Protein AF-A0A850AE56-F1 (afdb_monomer)

Foldseek 3Di:
DVVVVVVVVVVVVVVVVVVVVVVVVVVVVQQDDPPVLVVQQQHWDWDQDPVRDIDTAHWHDDRNGIWGDDPPDDDDPDDDPDRDDDD

Radius of gyration: 23.26 Å; Cα contacts (8 Å, |Δi|>4): 76; chains: 1; bounding box: 51×24×65 Å

Solvent-accessible surface area (backbone atoms only — not comparable to full-atom values): 5419 Å² total; per-residue (Å²): 117,68,70,60,54,53,53,51,53,52,50,52,54,50,53,52,50,51,51,51,52,51,50,53,50,52,53,60,59,70,64,53,76,57,71,72,60,65,76,42,52,73,34,78,46,75,48,74,46,98,86,73,50,72,50,63,18,33,30,40,76,50,97,74,42,51,39,52,48,69,65,88,80,82,89,70,103,76,74,70,93,68,81,60,79,53,118

pLDDT: mean 71.22, std 16.07, range [40.66, 94.75]

Mean predicted aligned error: 14.92 Å

Secondary structure (DSSP, 8-state):
-HHHHHHHHHHHHHHHHHHHHHHHHHHHHHT---HHHHTTTTSEEEEE-TTS-EEEEEEEEETTEEEEE--S-S--TT---------

Sequence (87 aa):
MAATALNLLALILLLLGAALIGLLLAARWRARPDRCLQAFDGYFVSVEGQEGRQAAGVLRLSATGFELAAAGGGEDPGAEPRSLHFA

Nearest PDB structures (foldseek):
  6tfl-assembly1_A  TM=7.623E-01  e=2.582E-01  Halobacterium salinarum R1
  2k62-assembly1_A  TM=5.897E-01  e=9.963E-01  Gallus gallus
  2lfo-assembly1_A  TM=5.365E-01  e=1.133E+00  Gallus gallus
  2kr7-assembly1_A  TM=4.615E-01  e=1.563E+00  Helicobacter pylori
  8apo-assembly1_As  TM=3.414E-01  e=4.662E+00  Polytomella magna

Structure (mmCIF, N/CA/C/O backbone):
data_AF-A0A850AE56-F1
#
_entry.id   AF-A0A850AE56-F1
#
loop_
_atom_site.group_PDB
_atom_site.id
_atom_site.type_symbol
_atom_site.label_atom_id
_atom_site.label_alt_id
_atom_site.label_comp_id
_atom_site.label_asym_id
_atom_site.label_entity_id
_atom_site.label_seq_id
_atom_site.pdbx_PDB_ins_code
_at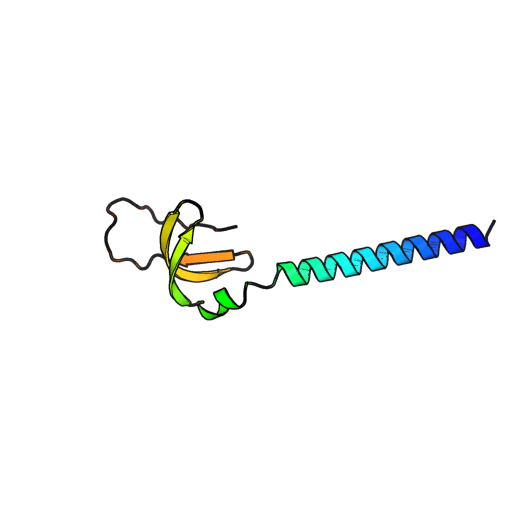om_site.Cartn_x
_atom_site.Cartn_y
_atom_site.Cartn_z
_atom_site.occupancy
_atom_site.B_iso_or_equiv
_atom_site.auth_seq_id
_atom_site.auth_comp_id
_atom_site.auth_asym_id
_atom_site.auth_atom_id
_atom_site.pdbx_PDB_model_num
ATOM 1 N N . MET A 1 1 ? 30.743 10.790 -36.405 1.00 57.06 1 MET A N 1
ATOM 2 C CA . MET A 1 1 ? 29.815 11.646 -35.628 1.00 57.06 1 MET A CA 1
ATOM 3 C C . MET A 1 1 ? 28.370 11.128 -35.602 1.00 57.06 1 MET A C 1
ATOM 5 O O . MET A 1 1 ? 27.703 11.342 -34.604 1.00 57.06 1 MET A O 1
ATOM 9 N N . ALA A 1 2 ? 27.874 10.408 -36.622 1.00 61.03 2 ALA A N 1
ATOM 10 C CA . ALA A 1 2 ? 26.503 9.863 -36.605 1.00 61.03 2 ALA A CA 1
ATOM 11 C C . ALA A 1 2 ? 26.294 8.691 -35.615 1.00 61.03 2 ALA A C 1
ATOM 13 O O . ALA A 1 2 ? 25.282 8.639 -34.924 1.00 61.03 2 ALA A O 1
ATOM 14 N N . ALA A 1 3 ? 27.274 7.786 -35.486 1.00 64.38 3 ALA A N 1
ATOM 15 C CA . ALA A 1 3 ? 27.176 6.617 -34.600 1.00 64.38 3 ALA A CA 1
ATOM 16 C C . ALA A 1 3 ? 27.086 6.984 -33.105 1.00 64.38 3 ALA A C 1
ATOM 18 O O . ALA A 1 3 ? 26.389 6.331 -32.337 1.00 64.38 3 ALA A O 1
ATOM 19 N N . THR A 1 4 ? 27.746 8.066 -32.688 1.00 74.62 4 THR A N 1
ATOM 20 C CA . THR A 1 4 ? 27.721 8.548 -31.300 1.00 74.62 4 THR A CA 1
ATOM 21 C C . THR A 1 4 ? 26.374 9.165 -30.931 1.00 74.62 4 THR A C 1
ATOM 23 O O . THR A 1 4 ? 25.888 8.940 -29.829 1.00 74.62 4 THR A O 1
ATOM 26 N N . ALA A 1 5 ? 25.735 9.886 -31.857 1.00 73.81 5 ALA A N 1
ATOM 27 C CA . ALA A 1 5 ? 24.405 10.457 -31.639 1.00 73.81 5 ALA A CA 1
ATOM 28 C C . ALA A 1 5 ? 23.322 9.368 -31.538 1.00 73.81 5 ALA A C 1
ATOM 30 O O . ALA A 1 5 ? 22.453 9.445 -30.672 1.00 73.81 5 ALA A O 1
ATOM 31 N N . LEU A 1 6 ? 23.416 8.324 -32.371 1.00 82.44 6 LEU A N 1
ATOM 32 C CA . LEU A 1 6 ? 22.494 7.186 -32.332 1.00 82.44 6 LEU A CA 1
ATOM 33 C C . LEU A 1 6 ? 22.600 6.415 -31.004 1.00 82.44 6 LEU A C 1
ATOM 35 O O . LEU A 1 6 ? 21.584 6.076 -30.399 1.00 82.44 6 LEU A O 1
ATOM 39 N N . ASN A 1 7 ? 23.826 6.206 -30.514 1.00 84.25 7 ASN A N 1
ATOM 40 C CA . ASN A 1 7 ? 24.076 5.537 -29.235 1.00 84.25 7 ASN A CA 1
ATOM 41 C C . ASN A 1 7 ? 23.558 6.352 -28.041 1.00 84.25 7 ASN A C 1
ATOM 43 O O . ASN A 1 7 ? 22.997 5.782 -27.107 1.00 84.25 7 ASN A O 1
ATOM 47 N N . LEU A 1 8 ? 23.702 7.680 -28.077 1.00 87.56 8 LEU A N 1
ATOM 48 C CA . LEU A 1 8 ? 23.163 8.562 -27.038 1.00 87.56 8 LEU A CA 1
ATOM 49 C C . LEU A 1 8 ? 21.631 8.544 -27.016 1.00 87.56 8 LEU A C 1
ATOM 51 O O . LEU A 1 8 ? 21.042 8.447 -25.942 1.00 87.56 8 LEU A O 1
ATOM 55 N N . LEU A 1 9 ? 20.981 8.573 -28.184 1.00 90.12 9 LEU A N 1
ATOM 56 C CA . LEU A 1 9 ? 19.522 8.483 -28.281 1.00 90.12 9 LEU A CA 1
ATOM 57 C C . LEU A 1 9 ? 19.002 7.154 -27.706 1.00 90.12 9 LEU A C 1
ATOM 59 O O . LEU A 1 9 ? 18.046 7.146 -26.931 1.00 90.12 9 LEU A O 1
ATOM 63 N N . ALA A 1 10 ? 19.658 6.041 -28.046 1.00 90.06 10 ALA A N 1
ATOM 64 C CA . ALA A 1 10 ? 19.308 4.722 -27.527 1.00 90.06 10 ALA A CA 1
ATOM 65 C C . ALA A 1 10 ? 19.464 4.647 -25.999 1.00 90.06 10 ALA A C 1
ATOM 67 O O . ALA A 1 10 ? 18.584 4.120 -25.318 1.00 90.06 10 ALA A O 1
ATOM 68 N N . LEU A 1 11 ? 20.539 5.225 -25.453 1.00 93.00 11 LEU A N 1
ATOM 69 C CA . LEU A 1 11 ? 20.762 5.293 -24.009 1.00 93.00 11 LEU A CA 1
ATOM 70 C C . LEU A 1 11 ? 19.656 6.093 -23.304 1.00 93.00 11 LEU A C 1
ATOM 72 O O . LEU A 1 11 ? 19.128 5.644 -22.289 1.00 93.00 11 LEU A O 1
ATOM 76 N N . ILE A 1 12 ? 19.278 7.252 -23.852 1.00 93.75 12 ILE A N 1
ATOM 77 C CA . ILE A 1 12 ? 18.220 8.102 -23.286 1.00 93.75 12 ILE A CA 1
ATOM 78 C C . ILE A 1 12 ? 16.885 7.355 -23.269 1.00 93.75 12 ILE A C 1
ATOM 80 O O . ILE A 1 12 ? 16.214 7.336 -22.240 1.00 93.75 12 ILE A O 1
ATOM 84 N N . LEU A 1 13 ? 16.514 6.705 -24.375 1.00 93.62 13 LEU A N 1
ATOM 85 C CA . LEU A 1 13 ? 15.273 5.929 -24.453 1.00 93.62 13 LEU A CA 1
ATOM 86 C C . LEU A 1 13 ? 15.267 4.758 -23.466 1.00 93.62 13 LEU A C 1
ATOM 88 O O . LEU A 1 13 ? 14.243 4.490 -22.837 1.00 93.62 13 LEU A O 1
ATOM 92 N N . LEU A 1 14 ? 16.409 4.095 -23.290 1.00 94.75 14 LEU A N 1
ATOM 93 C CA . LEU A 1 14 ? 16.548 2.990 -22.348 1.00 94.75 14 LEU A CA 1
ATOM 94 C C . LEU A 1 14 ? 16.413 3.461 -20.894 1.00 94.75 14 LEU A C 1
ATOM 96 O O . LEU A 1 14 ? 15.683 2.846 -20.117 1.00 94.75 14 LEU A O 1
ATOM 100 N N . LEU A 1 15 ? 17.049 4.581 -20.539 1.00 94.19 15 LEU A N 1
ATOM 101 C CA . LEU A 1 15 ? 16.912 5.200 -19.218 1.00 94.19 15 LEU A CA 1
ATOM 102 C C . LEU A 1 15 ? 15.472 5.651 -18.954 1.00 94.19 15 LEU A C 1
ATOM 104 O O . LEU A 1 15 ? 14.935 5.392 -17.877 1.00 94.19 15 LEU A O 1
ATOM 108 N N . LEU A 1 16 ? 14.827 6.276 -19.943 1.00 94.69 16 LEU A N 1
ATOM 109 C CA . LEU A 1 16 ? 13.441 6.724 -19.832 1.00 94.69 16 LEU A CA 1
ATOM 110 C C . LEU A 1 16 ? 12.488 5.535 -19.636 1.00 94.69 16 LEU A C 1
ATOM 112 O O . LEU A 1 16 ? 11.620 5.576 -18.765 1.00 94.69 16 LEU A O 1
ATOM 116 N N . GLY A 1 17 ? 12.682 4.456 -20.399 1.00 94.31 17 GLY A N 1
ATOM 117 C CA . GLY A 1 17 ? 11.908 3.222 -20.271 1.00 94.31 17 GLY A CA 1
ATOM 118 C C . GLY A 1 17 ? 12.079 2.565 -18.901 1.00 94.31 17 GLY A C 1
ATOM 119 O O . GLY A 1 17 ? 11.090 2.201 -18.264 1.00 94.31 17 GLY A O 1
ATOM 120 N N . ALA A 1 18 ? 13.315 2.476 -18.403 1.00 92.69 18 ALA A N 1
ATOM 121 C CA . ALA A 1 18 ? 13.600 1.939 -17.074 1.00 92.69 18 ALA A CA 1
ATOM 122 C C . ALA A 1 18 ? 12.961 2.784 -15.959 1.00 92.69 18 ALA A C 1
ATOM 124 O O . ALA A 1 18 ? 12.361 2.230 -15.037 1.00 92.69 18 ALA A O 1
ATOM 125 N N . ALA A 1 19 ? 13.026 4.115 -16.065 1.00 93.06 19 ALA A N 1
ATOM 126 C CA . ALA A 1 19 ? 12.397 5.025 -15.111 1.00 93.06 19 ALA A CA 1
ATOM 127 C C . ALA A 1 19 ? 10.866 4.878 -15.098 1.00 93.06 19 ALA A C 1
ATOM 129 O O . ALA A 1 19 ? 10.263 4.825 -14.027 1.00 93.06 19 ALA A O 1
ATOM 130 N N . LEU A 1 20 ? 10.241 4.744 -16.271 1.00 92.50 20 LEU A N 1
ATOM 131 C CA . LEU A 1 20 ? 8.800 4.505 -16.406 1.00 92.50 20 LEU A CA 1
ATOM 132 C C . LEU A 1 20 ? 8.375 3.181 -15.766 1.00 92.50 20 LEU A C 1
ATOM 134 O O . LEU A 1 20 ? 7.408 3.147 -15.005 1.00 92.50 20 LEU A O 1
ATOM 138 N N . ILE A 1 21 ? 9.115 2.101 -16.023 1.00 91.38 21 ILE A N 1
ATOM 139 C CA . ILE A 1 21 ? 8.851 0.795 -15.406 1.00 91.38 21 ILE A CA 1
ATOM 140 C C . ILE A 1 21 ? 9.014 0.885 -13.884 1.00 91.38 21 ILE A C 1
ATOM 142 O O . ILE A 1 21 ? 8.149 0.410 -13.147 1.00 91.38 21 ILE A O 1
ATOM 146 N N . GLY A 1 22 ? 10.079 1.536 -13.410 1.00 89.38 22 GLY A N 1
ATOM 147 C CA . GLY A 1 22 ? 10.317 1.767 -11.986 1.00 89.38 22 GLY A CA 1
ATOM 148 C C . GLY A 1 22 ? 9.184 2.552 -11.322 1.00 89.38 22 GLY A C 1
ATOM 149 O O . GLY A 1 22 ? 8.702 2.150 -10.264 1.00 89.38 22 GLY A O 1
ATOM 150 N N . LEU A 1 23 ? 8.695 3.613 -11.969 1.00 88.00 23 LEU A N 1
ATOM 151 C CA . LEU A 1 23 ? 7.576 4.420 -11.481 1.00 88.00 23 LEU A CA 1
ATOM 152 C C . LEU A 1 23 ? 6.277 3.608 -11.402 1.00 88.00 23 LEU A C 1
ATOM 154 O O . LEU A 1 23 ? 5.577 3.660 -10.391 1.00 88.00 23 LEU A O 1
ATOM 158 N N . LEU A 1 24 ? 5.968 2.825 -12.439 1.00 85.31 24 LEU A N 1
ATOM 159 C CA . LEU A 1 24 ? 4.774 1.977 -12.473 1.00 85.31 24 LEU A CA 1
ATOM 160 C C . LEU A 1 24 ? 4.822 0.879 -11.403 1.00 85.31 24 LEU A C 1
ATOM 162 O O . LEU A 1 24 ? 3.816 0.607 -10.742 1.00 85.31 24 LEU A O 1
ATOM 166 N N . LEU A 1 25 ? 5.988 0.266 -11.197 1.00 83.38 25 LEU A N 1
ATOM 167 C CA . LEU A 1 25 ? 6.192 -0.721 -10.138 1.00 83.38 25 LEU A CA 1
ATOM 168 C C . LEU A 1 25 ? 6.063 -0.086 -8.752 1.00 83.38 25 LEU A C 1
ATOM 170 O O . LEU A 1 25 ? 5.353 -0.633 -7.908 1.00 83.38 25 LEU A O 1
ATOM 174 N N . ALA A 1 26 ? 6.671 1.080 -8.533 1.00 78.38 26 ALA A N 1
ATOM 175 C CA . ALA A 1 26 ? 6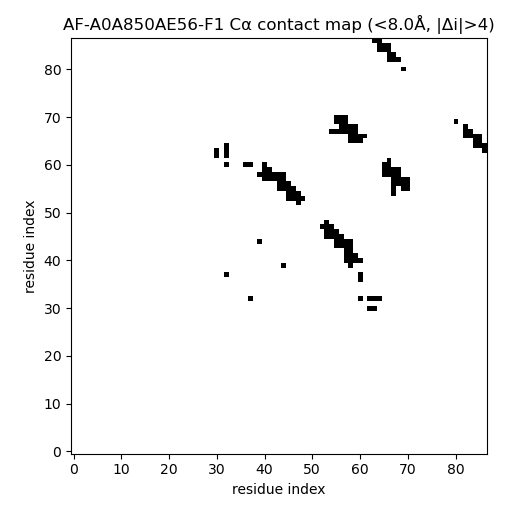.575 1.810 -7.272 1.00 78.38 26 ALA A CA 1
ATOM 176 C C . ALA A 1 26 ? 5.127 2.212 -6.951 1.00 78.38 26 ALA A C 1
ATOM 178 O O . ALA A 1 26 ? 4.674 2.025 -5.821 1.00 78.38 26 ALA A O 1
ATOM 179 N N . ALA A 1 27 ? 4.373 2.690 -7.946 1.00 72.12 27 ALA A N 1
ATOM 180 C CA . ALA A 1 27 ? 2.955 3.013 -7.793 1.00 72.12 27 ALA A CA 1
ATOM 181 C C . ALA A 1 27 ? 2.124 1.770 -7.433 1.00 72.12 27 ALA A C 1
ATOM 183 O O . ALA A 1 27 ? 1.307 1.806 -6.513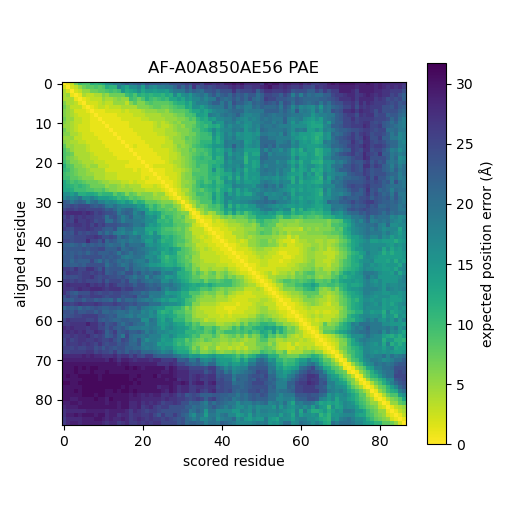 1.00 72.12 27 ALA A O 1
ATOM 184 N N . ARG A 1 28 ? 2.376 0.638 -8.101 1.00 70.19 28 ARG A N 1
ATOM 185 C CA . ARG A 1 28 ? 1.665 -0.621 -7.839 1.00 70.19 28 ARG A CA 1
ATOM 186 C C . ARG A 1 28 ? 1.993 -1.228 -6.473 1.00 70.19 28 ARG A C 1
ATOM 188 O O . ARG A 1 28 ? 1.158 -1.936 -5.914 1.00 70.19 28 ARG A O 1
ATOM 195 N N . TRP A 1 29 ? 3.198 -0.995 -5.958 1.00 62.06 29 TRP A N 1
ATOM 196 C CA . TRP A 1 29 ? 3.619 -1.485 -4.644 1.00 62.06 29 TRP A CA 1
ATOM 197 C C . TRP A 1 29 ? 3.116 -0.600 -3.502 1.00 62.06 29 TRP A C 1
ATOM 199 O O . TRP A 1 29 ? 2.689 -1.143 -2.490 1.00 62.06 29 TRP A O 1
ATOM 209 N N . ARG A 1 30 ? 3.069 0.728 -3.678 1.00 61.31 30 ARG A N 1
ATOM 210 C CA . ARG A 1 30 ? 2.448 1.642 -2.697 1.00 61.31 30 ARG A CA 1
ATOM 211 C C . ARG A 1 30 ? 0.942 1.442 -2.554 1.00 61.31 30 ARG A C 1
ATOM 213 O O . ARG A 1 30 ? 0.407 1.650 -1.478 1.00 61.31 30 ARG A O 1
ATOM 220 N N . ALA A 1 31 ? 0.268 1.027 -3.623 1.00 55.91 31 ALA A N 1
ATOM 221 C CA . ALA A 1 31 ? -1.179 0.837 -3.639 1.00 55.91 31 ALA A CA 1
ATOM 222 C C . ALA A 1 31 ? -1.637 -0.557 -3.176 1.00 55.91 31 ALA A C 1
ATOM 224 O O . ALA A 1 31 ? -2.752 -0.960 -3.502 1.00 55.91 31 ALA A O 1
ATOM 225 N N . ARG A 1 32 ? -0.804 -1.339 -2.474 1.00 59.00 32 ARG A N 1
ATOM 226 C CA . ARG A 1 32 ? -1.295 -2.538 -1.784 1.00 59.00 32 ARG A CA 1
ATOM 227 C C . ARG A 1 32 ? -1.610 -2.157 -0.339 1.00 59.00 32 ARG A C 1
ATOM 229 O O . ARG A 1 32 ? -0.667 -2.051 0.437 1.00 59.00 32 ARG A O 1
ATOM 236 N N . PRO A 1 33 ? -2.896 -1.985 0.028 1.00 57.28 33 PRO A N 1
ATOM 237 C CA . PRO A 1 33 ? -3.279 -1.968 1.430 1.00 57.28 33 PRO A CA 1
ATOM 238 C C . PRO A 1 33 ? -2.727 -3.237 2.071 1.00 57.28 33 PRO A C 1
ATOM 240 O O . PRO A 1 33 ? -2.823 -4.315 1.465 1.00 57.28 33 PRO A O 1
ATOM 243 N N . ASP A 1 34 ? -2.118 -3.114 3.247 1.00 65.56 34 ASP A N 1
ATOM 244 C CA . ASP A 1 34 ? -1.539 -4.258 3.936 1.00 65.56 34 ASP A CA 1
ATOM 245 C C . ASP A 1 34 ? -2.574 -5.378 4.020 1.00 65.56 34 ASP A C 1
ATOM 247 O O . ASP A 1 34 ? -3.688 -5.195 4.513 1.00 65.56 34 ASP A O 1
ATOM 251 N N . ARG A 1 35 ? -2.210 -6.563 3.515 1.00 64.12 35 ARG A N 1
ATOM 252 C CA . ARG A 1 35 ? -3.092 -7.742 3.518 1.00 64.12 35 ARG A CA 1
ATOM 253 C C . ARG A 1 35 ? -3.637 -8.052 4.911 1.00 64.12 35 ARG A C 1
ATOM 255 O O . ARG A 1 35 ? -4.738 -8.577 5.015 1.00 64.12 35 ARG A O 1
ATOM 262 N N . CYS A 1 36 ? -2.877 -7.727 5.959 1.00 69.50 36 CYS A N 1
ATOM 263 C CA . CYS A 1 36 ? -3.343 -7.849 7.334 1.00 69.50 36 CYS A CA 1
ATOM 264 C C . CYS A 1 36 ? -4.557 -6.959 7.597 1.00 69.50 36 CYS A C 1
ATOM 266 O O . CYS A 1 36 ? -5.543 -7.458 8.115 1.00 69.50 36 CYS A O 1
ATOM 268 N N . LEU A 1 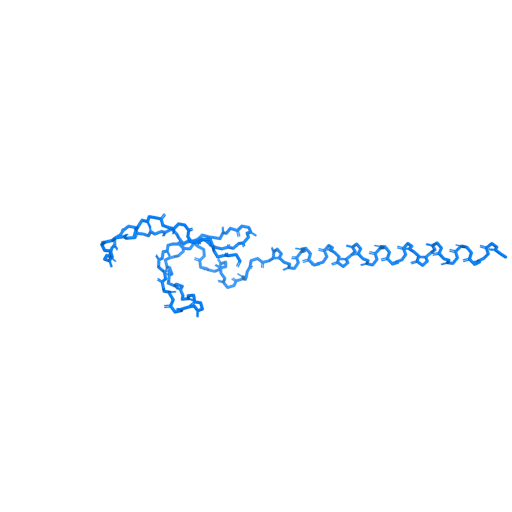37 ? -4.532 -5.687 7.195 1.00 70.31 37 LEU A N 1
ATOM 269 C CA . LEU A 1 37 ? -5.650 -4.770 7.430 1.00 70.31 37 LEU A CA 1
ATOM 270 C C . LEU A 1 37 ? -6.891 -5.175 6.621 1.00 70.31 37 LEU A C 1
ATOM 272 O O . LEU A 1 37 ? -8.000 -5.056 7.130 1.00 70.31 37 LEU A O 1
ATOM 276 N N . GLN A 1 38 ? -6.719 -5.737 5.414 1.00 73.06 38 GLN A N 1
ATOM 277 C CA . GLN A 1 38 ? -7.828 -6.295 4.613 1.00 73.06 38 GLN A CA 1
ATOM 278 C C . GLN A 1 38 ? -8.606 -7.394 5.329 1.00 73.06 38 GLN A C 1
ATOM 280 O O . GLN A 1 38 ? -9.812 -7.504 5.133 1.00 73.06 38 GLN A O 1
ATOM 285 N N . ALA A 1 39 ? -7.947 -8.189 6.172 1.00 78.19 39 ALA A N 1
ATOM 286 C CA . ALA A 1 39 ? -8.623 -9.236 6.928 1.00 78.19 39 ALA A CA 1
ATOM 287 C C . ALA A 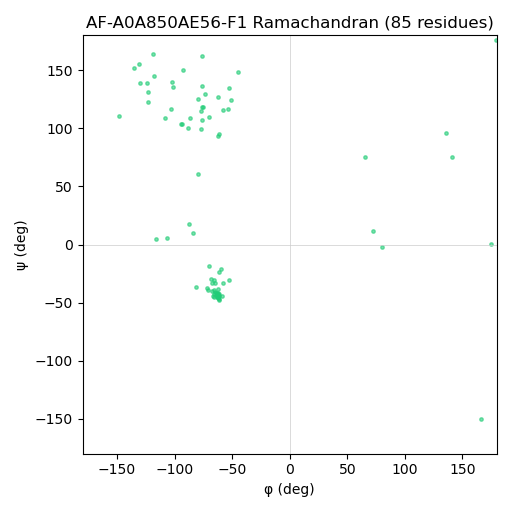1 39 ? -9.549 -8.684 8.027 1.00 78.19 39 ALA A C 1
ATOM 289 O O . ALA A 1 39 ? -10.426 -9.406 8.494 1.00 78.19 39 ALA A O 1
ATOM 290 N N . PHE A 1 40 ? -9.362 -7.424 8.430 1.00 77.25 40 PHE A N 1
ATOM 291 C CA . PHE A 1 40 ? -10.112 -6.780 9.508 1.00 77.25 40 PHE A CA 1
ATOM 292 C C . PHE A 1 40 ? -11.140 -5.755 9.006 1.00 77.25 40 PHE A C 1
ATOM 294 O O . PHE A 1 40 ? -11.781 -5.093 9.820 1.00 77.25 40 PHE A O 1
ATOM 301 N N . ASP A 1 41 ? -11.330 -5.625 7.690 1.00 80.94 41 ASP A N 1
ATOM 302 C CA . ASP A 1 41 ? -12.324 -4.710 7.121 1.00 80.94 41 ASP A CA 1
ATOM 303 C C . ASP A 1 41 ? -13.746 -5.099 7.552 1.00 80.94 41 ASP A C 1
ATOM 305 O O . ASP A 1 41 ? -14.170 -6.247 7.410 1.00 80.94 41 ASP A O 1
ATOM 309 N N . GLY A 1 42 ? -14.480 -4.142 8.116 1.00 79.44 42 GLY A N 1
ATOM 310 C CA . GLY A 1 42 ? -15.818 -4.342 8.672 1.00 79.44 42 GLY A CA 1
ATOM 311 C C . GLY A 1 42 ? -15.860 -4.952 10.078 1.00 79.44 42 GLY A C 1
ATOM 312 O O . GLY A 1 42 ? -16.953 -5.080 10.633 1.00 79.44 42 GLY A O 1
ATOM 313 N N . TYR A 1 43 ? -14.716 -5.288 10.682 1.00 83.25 43 TYR A N 1
ATOM 314 C CA . TYR A 1 43 ? -14.651 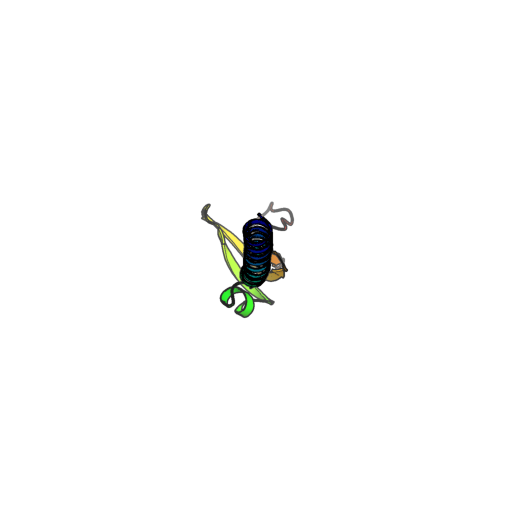-5.777 12.060 1.00 83.25 43 TYR A CA 1
ATOM 315 C C . TYR A 1 43 ? -14.420 -4.638 13.057 1.00 83.25 43 TYR A C 1
ATOM 317 O O . TYR A 1 43 ? -13.786 -3.627 12.749 1.00 83.25 43 TYR A O 1
ATOM 325 N N . PHE A 1 44 ? -14.935 -4.812 14.276 1.00 82.44 44 PHE A N 1
ATOM 326 C CA . PHE A 1 44 ? -14.622 -3.928 15.394 1.00 82.44 44 PHE A CA 1
ATOM 327 C C . PHE A 1 44 ? -13.223 -4.258 15.918 1.00 82.44 44 PHE A C 1
ATOM 329 O O . PHE A 1 44 ? -12.978 -5.379 16.368 1.00 82.44 44 PHE A O 1
ATOM 336 N N . VAL A 1 45 ? -12.311 -3.296 15.846 1.00 82.94 45 VAL A N 1
ATOM 337 C CA . VAL A 1 45 ? -10.914 -3.453 16.270 1.00 82.94 45 VAL A CA 1
ATOM 338 C C . VAL A 1 45 ? -10.509 -2.291 17.169 1.00 82.94 45 VAL A C 1
ATOM 340 O O . VAL A 1 45 ? -11.073 -1.199 17.071 1.00 82.94 45 VAL A O 1
ATOM 343 N N . SER A 1 46 ? -9.514 -2.514 18.028 1.00 83.38 46 SER A N 1
ATOM 344 C CA . SER A 1 46 ? -8.771 -1.427 18.664 1.00 83.38 46 SER A CA 1
ATOM 345 C C . SER A 1 46 ? -7.418 -1.262 17.980 1.00 83.38 46 SER A C 1
ATOM 347 O O . SER A 1 46 ? -6.769 -2.238 17.602 1.00 83.38 46 SER A O 1
ATOM 349 N N . VAL A 1 47 ? -7.011 -0.013 17.790 1.00 79.25 47 VAL A N 1
ATOM 350 C CA . VAL A 1 47 ? -5.727 0.354 17.198 1.00 79.25 47 VAL A CA 1
ATOM 351 C C . VAL A 1 47 ? -4.983 1.231 18.188 1.00 79.25 47 VAL A C 1
ATOM 353 O O . VAL A 1 47 ? -5.540 2.195 18.713 1.00 79.25 47 VAL A O 1
ATOM 356 N N . GLU A 1 48 ? -3.721 0.896 18.432 1.00 80.38 48 GLU A N 1
ATOM 357 C CA . GLU A 1 48 ? -2.807 1.684 19.250 1.00 80.38 48 GLU A CA 1
ATOM 358 C C . GLU A 1 48 ? -1.849 2.453 18.335 1.00 80.38 48 GLU A C 1
ATOM 360 O O . GLU A 1 48 ? -1.094 1.867 17.556 1.00 80.38 48 GLU A O 1
ATOM 365 N N . GLY A 1 49 ? -1.918 3.783 18.383 1.00 77.06 49 GLY A N 1
ATOM 366 C CA . GLY A 1 49 ? -0.996 4.660 17.670 1.00 77.06 49 GLY A CA 1
ATOM 367 C C . GLY A 1 49 ? 0.365 4.740 18.367 1.00 77.06 49 GLY A C 1
ATOM 368 O O . GLY A 1 49 ? 0.482 4.468 19.558 1.00 77.06 49 GLY A O 1
ATOM 369 N N . GLN A 1 50 ? 1.397 5.194 17.650 1.00 69.56 50 GLN A N 1
ATOM 370 C CA . GLN A 1 50 ? 2.764 5.300 18.195 1.00 69.56 50 GLN A CA 1
ATOM 371 C C . GLN A 1 50 ? 2.897 6.224 19.419 1.00 69.56 50 GLN A C 1
ATOM 373 O O . GLN A 1 50 ? 3.841 6.082 20.188 1.00 69.56 50 GLN A O 1
ATOM 378 N N . GLU A 1 51 ? 1.953 7.144 19.630 1.00 75.31 51 GLU A N 1
ATOM 379 C CA . GLU A 1 51 ? 1.897 8.002 20.823 1.00 75.31 51 GLU A CA 1
ATOM 380 C C . GLU A 1 51 ? 1.201 7.336 22.030 1.00 75.31 51 GLU A C 1
ATOM 382 O O . GLU A 1 51 ? 0.871 8.017 22.999 1.00 75.31 51 GLU A O 1
ATOM 387 N N . GLY A 1 52 ? 0.904 6.032 21.968 1.00 74.19 52 GLY A N 1
ATOM 388 C CA . GLY A 1 52 ? 0.158 5.311 23.011 1.00 74.19 52 GLY A CA 1
ATOM 389 C C . GLY A 1 52 ? -1.334 5.658 23.057 1.00 74.19 52 GLY A C 1
ATOM 390 O O . GLY A 1 52 ? -2.032 5.317 24.008 1.00 74.19 52 GLY A O 1
ATOM 391 N N . ARG A 1 53 ? -1.849 6.359 22.039 1.00 74.00 53 ARG A N 1
ATOM 392 C CA . ARG A 1 53 ? -3.281 6.659 21.919 1.00 74.00 53 ARG A CA 1
ATOM 393 C C . ARG A 1 53 ? -4.003 5.442 21.364 1.00 74.00 53 ARG A C 1
ATOM 395 O O . ARG A 1 53 ? -3.652 4.968 20.286 1.00 74.00 53 ARG A O 1
ATOM 402 N N . GLN A 1 54 ? -5.028 4.980 22.069 1.00 79.06 54 GLN A N 1
ATOM 403 C CA . GLN A 1 54 ? -5.877 3.882 21.621 1.00 79.06 54 GLN A CA 1
ATOM 404 C C . GLN A 1 54 ? -7.195 4.424 21.067 1.00 79.06 54 GLN A C 1
ATOM 406 O O . GLN A 1 54 ? -7.809 5.311 21.656 1.00 79.06 54 GLN A O 1
ATOM 411 N N . ALA A 1 55 ? -7.623 3.892 19.927 1.00 74.81 55 ALA A N 1
ATOM 412 C CA . ALA A 1 55 ? -8.931 4.158 19.339 1.00 74.81 55 ALA A CA 1
ATOM 413 C C . ALA A 1 55 ? -9.602 2.829 18.990 1.00 74.81 55 ALA A C 1
ATOM 415 O O . ALA A 1 55 ? -8.943 1.918 18.491 1.00 74.81 55 ALA A O 1
ATOM 416 N N . ALA A 1 56 ? -10.904 2.715 19.243 1.00 81.00 56 ALA A N 1
ATOM 417 C CA . ALA A 1 56 ? -11.682 1.523 18.929 1.00 81.00 56 ALA A CA 1
ATOM 418 C C . ALA A 1 56 ? -12.868 1.878 18.032 1.00 81.00 56 ALA A C 1
ATOM 420 O O . ALA A 1 56 ? -13.521 2.907 18.211 1.00 81.00 56 ALA A O 1
ATOM 421 N N . GLY A 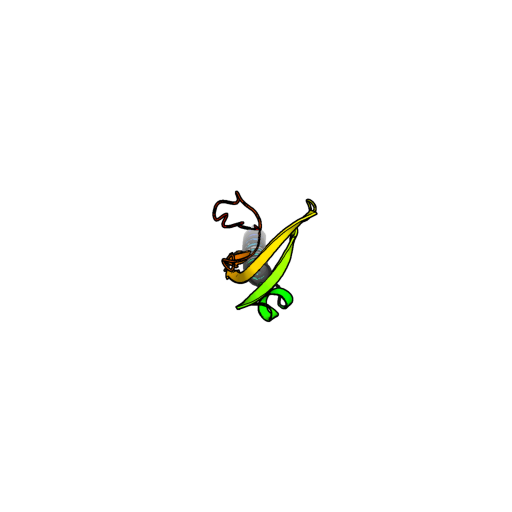1 57 ? -13.137 1.032 17.046 1.00 82.19 57 GLY A N 1
ATOM 422 C CA . GLY A 1 57 ? -14.179 1.288 16.063 1.00 82.19 57 GLY A CA 1
ATOM 423 C C . GLY A 1 57 ? -14.270 0.188 15.022 1.00 82.19 57 GLY A C 1
ATOM 424 O O . GLY A 1 57 ? -13.470 -0.747 14.998 1.00 82.19 57 GLY A O 1
ATOM 425 N N . VAL A 1 58 ? -15.259 0.305 14.143 1.00 83.44 58 VAL A N 1
ATOM 426 C CA . VAL A 1 58 ? -15.349 -0.554 12.963 1.00 83.44 58 VAL A CA 1
ATOM 427 C C . VAL A 1 58 ? -14.320 -0.075 11.950 1.00 83.44 58 VAL A C 1
ATOM 429 O O . VAL A 1 58 ? -14.394 1.069 11.495 1.00 83.44 58 VAL A O 1
ATOM 432 N N . LEU A 1 59 ? -13.369 -0.941 11.604 1.00 82.62 59 LEU A N 1
ATOM 433 C CA . LEU A 1 59 ? -12.341 -0.623 10.624 1.00 82.62 59 LEU A CA 1
ATOM 434 C C . LEU A 1 59 ? -12.940 -0.622 9.218 1.00 82.62 59 LEU A C 1
ATOM 436 O O . LEU A 1 59 ? -13.631 -1.559 8.820 1.00 82.62 59 LEU A O 1
ATOM 440 N N . ARG A 1 60 ? -12.680 0.450 8.475 1.00 82.12 60 ARG A N 1
ATOM 441 C CA . ARG A 1 60 ? -13.013 0.610 7.059 1.00 82.12 60 ARG A CA 1
ATOM 442 C C . ARG A 1 60 ? -11.732 0.917 6.309 1.00 82.12 60 ARG A C 1
ATOM 444 O O . ARG A 1 60 ? -11.055 1.897 6.618 1.00 82.12 60 ARG A O 1
ATOM 451 N N . LEU A 1 61 ? -11.387 0.109 5.319 1.00 74.81 61 LEU A N 1
ATOM 452 C CA . LEU A 1 61 ? -10.237 0.417 4.469 1.00 74.81 61 LEU A CA 1
ATOM 453 C C . LEU A 1 61 ? -10.554 1.518 3.459 1.00 74.81 61 LEU A C 1
ATOM 455 O O . LEU A 1 61 ? -11.589 1.497 2.796 1.00 74.81 61 LEU A O 1
ATOM 459 N N . SER A 1 62 ? -9.614 2.446 3.305 1.00 68.38 62 SER A N 1
ATOM 460 C CA . SER A 1 62 ? -9.638 3.497 2.291 1.00 68.38 62 SER A CA 1
ATOM 461 C C . SER A 1 62 ? -8.425 3.365 1.367 1.00 68.38 62 SER A C 1
ATOM 463 O O . SER A 1 62 ? -7.451 2.676 1.668 1.00 68.38 62 SER A O 1
ATOM 465 N N . ALA A 1 63 ? -8.465 4.023 0.209 1.00 57.22 63 ALA A N 1
ATOM 466 C CA . ALA A 1 63 ? -7.409 3.915 -0.801 1.00 57.22 63 ALA A CA 1
ATOM 467 C C . ALA A 1 63 ? -6.031 4.397 -0.302 1.00 57.22 63 ALA A C 1
ATOM 469 O O . ALA A 1 63 ? -5.007 3.986 -0.844 1.00 57.22 63 ALA A O 1
ATOM 470 N N . THR A 1 64 ? -6.006 5.256 0.719 1.00 57.88 64 THR A N 1
ATOM 471 C CA . THR A 1 64 ? -4.790 5.856 1.287 1.00 57.88 64 THR A CA 1
ATOM 472 C C . THR A 1 64 ? -4.524 5.454 2.739 1.00 57.88 64 THR A C 1
ATOM 474 O O . THR A 1 64 ? -3.598 5.992 3.329 1.00 57.88 64 THR A O 1
ATOM 477 N N . GLY A 1 65 ? -5.315 4.554 3.336 1.00 69.06 65 GLY A N 1
ATOM 478 C CA . GLY A 1 65 ? -5.199 4.222 4.761 1.00 69.06 65 GLY A CA 1
ATOM 479 C C . GLY A 1 65 ? -6.398 3.436 5.292 1.00 69.06 65 GLY A C 1
ATOM 480 O O . GLY A 1 65 ? -7.047 2.696 4.555 1.00 69.06 65 GLY A O 1
ATOM 481 N N . PHE A 1 66 ? -6.716 3.600 6.572 1.00 70.88 66 PHE A N 1
ATOM 482 C CA . PHE A 1 66 ? -7.917 3.031 7.186 1.00 70.88 66 PHE A CA 1
ATOM 483 C C . PHE A 1 66 ? -8.614 4.072 8.061 1.00 70.88 66 PHE A C 1
ATOM 485 O O . PHE A 1 66 ? -7.985 4.982 8.599 1.00 70.88 66 PHE A O 1
ATOM 492 N N . GLU A 1 67 ? -9.924 3.923 8.194 1.00 74.69 67 GLU A N 1
ATOM 493 C CA . GLU A 1 67 ? -10.782 4.747 9.033 1.00 74.69 67 GLU A CA 1
ATOM 494 C C . GLU A 1 67 ? -11.423 3.872 10.109 1.00 74.69 67 GLU A C 1
ATOM 496 O O . GLU A 1 67 ? -11.753 2.708 9.874 1.00 74.69 67 GLU A O 1
ATOM 501 N N . LEU A 1 68 ? -11.603 4.435 11.301 1.00 73.31 68 LEU A N 1
ATOM 502 C CA . L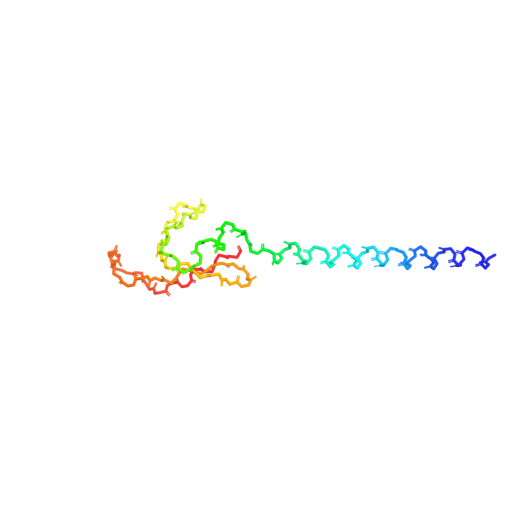EU A 1 68 ? -12.327 3.800 12.397 1.00 73.31 68 LEU A CA 1
ATOM 503 C C . LEU A 1 68 ? -13.658 4.527 12.561 1.00 73.31 68 LEU A C 1
ATOM 505 O O . LEU A 1 68 ? -13.699 5.671 13.016 1.00 73.31 68 LEU A O 1
ATOM 509 N N . ALA A 1 69 ? -14.754 3.870 12.189 1.00 71.50 69 ALA A N 1
ATOM 510 C CA . ALA A 1 69 ? -16.083 4.372 12.502 1.00 71.50 69 ALA A CA 1
ATOM 511 C C . ALA A 1 69 ? -16.370 4.081 13.980 1.00 71.50 69 ALA A C 1
ATOM 513 O O . ALA A 1 69 ? -16.444 2.917 14.382 1.00 71.50 69 ALA A O 1
ATOM 514 N N . ALA A 1 70 ? -16.509 5.131 14.791 1.00 58.97 70 ALA A N 1
ATOM 515 C CA . ALA A 1 70 ? -16.850 4.996 16.201 1.00 58.97 70 ALA A CA 1
ATOM 516 C C . ALA A 1 70 ? -18.187 4.250 16.333 1.00 58.97 70 ALA A C 1
ATOM 518 O O . ALA A 1 70 ? -19.227 4.734 15.879 1.00 58.97 70 ALA A O 1
ATOM 519 N N . ALA A 1 71 ? -18.166 3.063 16.943 1.00 51.88 71 ALA A N 1
ATOM 520 C CA . ALA A 1 71 ? -19.401 2.443 17.392 1.00 51.88 71 ALA A CA 1
ATOM 521 C C . ALA A 1 71 ? -19.883 3.283 18.573 1.00 51.88 71 ALA A C 1
ATOM 523 O O . ALA A 1 71 ? -19.235 3.321 19.616 1.00 51.88 71 ALA A O 1
ATOM 524 N N . GLY A 1 72 ? -20.970 4.027 18.383 1.00 48.22 72 GLY A N 1
ATOM 525 C CA . GLY A 1 72 ? -21.594 4.752 19.478 1.00 48.22 72 GLY A CA 1
ATOM 526 C C . GLY A 1 72 ? -21.887 3.786 20.625 1.00 48.22 72 GLY A C 1
ATOM 527 O O . GLY A 1 72 ? -22.674 2.858 20.458 1.00 48.22 72 GLY A O 1
ATOM 528 N N . GLY A 1 73 ? -21.247 4.015 21.771 1.00 42.00 73 GLY A N 1
ATOM 529 C CA . GLY A 1 73 ? -21.568 3.348 23.029 1.00 42.00 73 GLY A CA 1
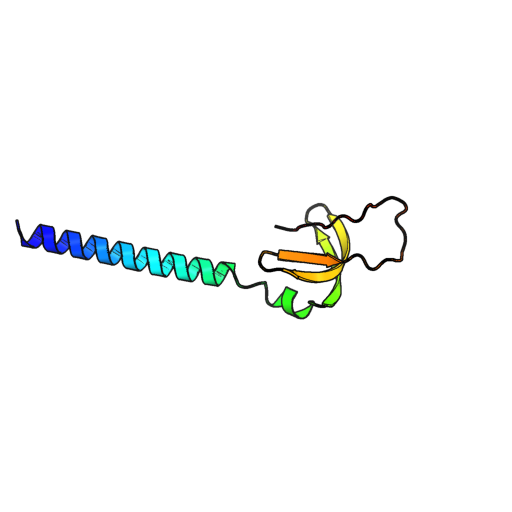ATOM 530 C C . GLY A 1 73 ? -20.347 2.875 23.810 1.00 42.00 73 GLY A C 1
ATOM 531 O O . GLY A 1 73 ? -19.882 1.760 23.598 1.00 42.00 73 GLY A O 1
ATOM 532 N N . GLY A 1 74 ? -19.898 3.694 24.769 1.00 40.66 74 GLY A N 1
ATOM 533 C CA . GLY A 1 74 ? -19.043 3.237 25.868 1.00 40.66 74 GLY A CA 1
ATOM 534 C C . GLY A 1 74 ? -17.936 4.204 26.283 1.00 40.66 74 GLY A C 1
ATOM 535 O O . GLY A 1 74 ? -16.782 3.943 25.990 1.00 40.66 74 GLY A O 1
ATOM 536 N N . GLU A 1 75 ? -18.322 5.262 27.001 1.00 45.38 75 GLU A N 1
ATOM 537 C CA . GLU A 1 75 ? -17.517 5.971 28.015 1.00 45.38 75 GLU A CA 1
ATOM 538 C C . GLU A 1 75 ? -16.247 6.729 27.574 1.00 45.38 75 GLU A C 1
ATOM 540 O O . GLU A 1 75 ? -15.128 6.347 27.892 1.00 45.38 75 GLU A O 1
ATOM 545 N N . ASP A 1 76 ? -16.439 7.898 26.953 1.00 47.69 76 ASP A N 1
ATOM 546 C CA . ASP A 1 76 ? -15.577 9.058 27.225 1.00 47.69 76 ASP A CA 1
ATOM 547 C C . ASP A 1 76 ? -16.404 10.359 27.057 1.00 47.69 76 ASP A C 1
ATOM 549 O O . ASP A 1 76 ? -16.850 10.668 25.944 1.00 47.69 76 ASP A O 1
ATOM 553 N N . PRO A 1 77 ? -16.716 11.108 28.135 1.00 41.91 77 PRO A N 1
ATOM 554 C CA . PRO A 1 77 ? -17.676 12.217 28.121 1.00 41.91 77 PRO A CA 1
ATOM 555 C C . PRO A 1 77 ? -17.070 13.514 27.556 1.00 41.91 77 PRO A C 1
ATOM 557 O O . PRO A 1 77 ? -17.011 14.539 28.234 1.00 41.91 77 PRO A O 1
ATOM 560 N N . GLY A 1 78 ? -16.617 13.488 26.300 1.00 40.72 78 GLY A N 1
ATOM 561 C CA . GLY A 1 78 ? -16.111 14.699 25.641 1.00 40.72 78 GLY A CA 1
ATOM 562 C C . GLY A 1 78 ? -15.503 14.559 24.245 1.00 40.72 78 GLY A C 1
ATOM 563 O O . GLY A 1 78 ? -15.064 15.565 23.691 1.00 40.72 78 GLY A O 1
ATOM 564 N N . ALA A 1 79 ? -15.449 13.367 23.650 1.00 42.69 79 ALA A N 1
ATOM 565 C CA . ALA A 1 79 ? -14.804 13.197 22.353 1.00 42.69 79 ALA A CA 1
ATOM 566 C C . ALA A 1 79 ? -15.795 13.441 21.204 1.00 42.69 79 ALA A C 1
ATOM 568 O O . ALA A 1 79 ? -16.596 12.578 20.851 1.00 42.69 79 ALA A O 1
ATOM 569 N N . GLU A 1 80 ? -15.725 14.637 20.613 1.00 46.56 80 GLU A N 1
ATOM 570 C CA . GLU A 1 80 ? -16.289 14.924 19.291 1.00 46.56 80 GLU A CA 1
ATOM 571 C C . GLU A 1 80 ? -15.942 13.807 18.285 1.00 46.56 80 GLU A C 1
ATOM 573 O O . GLU A 1 80 ? -14.864 13.210 18.392 1.00 46.56 80 GLU A O 1
ATOM 578 N N . PRO A 1 81 ? -16.806 13.525 17.289 1.00 45.28 81 PRO A N 1
ATOM 579 C CA . PRO A 1 81 ? -16.531 12.529 16.258 1.00 45.28 81 PRO A CA 1
ATOM 580 C C . PRO A 1 81 ? -15.279 12.931 15.470 1.00 45.28 81 PRO A C 1
ATOM 582 O O . PRO A 1 81 ? -15.326 13.731 14.538 1.00 45.28 81 PRO A O 1
ATOM 585 N N . ARG A 1 82 ? -14.128 12.391 15.869 1.00 49.94 82 ARG A N 1
ATOM 586 C CA . ARG A 1 82 ? -12.855 12.602 15.187 1.00 49.94 82 ARG A CA 1
ATOM 587 C C . ARG A 1 82 ? -12.662 11.471 14.196 1.00 49.94 82 ARG A C 1
ATOM 589 O O . ARG A 1 82 ? -12.295 10.363 14.572 1.00 49.94 82 ARG A O 1
ATOM 596 N N . SER A 1 83 ? -12.887 11.765 12.920 1.00 48.97 83 SER A N 1
ATOM 597 C CA . SER A 1 83 ? -12.330 10.976 11.825 1.00 48.97 83 SER A CA 1
ATOM 598 C C . SER A 1 83 ? -10.805 11.079 11.912 1.00 48.97 83 SER A C 1
ATOM 600 O O . SER A 1 83 ? -10.202 12.055 11.459 1.00 48.97 83 SER A O 1
ATOM 602 N N . LEU A 1 84 ? -10.173 10.122 12.590 1.00 52.78 84 LEU A N 1
ATOM 603 C CA . LEU A 1 84 ? -8.720 10.042 12.659 1.00 52.78 84 LEU A CA 1
ATOM 604 C C . LEU A 1 84 ? -8.222 9.466 11.333 1.00 52.78 84 LEU A C 1
ATOM 606 O O . LEU A 1 84 ? -8.287 8.262 11.101 1.00 52.78 84 LEU A O 1
ATOM 610 N N . HIS A 1 85 ? -7.765 10.353 10.450 1.00 41.81 85 HIS A N 1
ATOM 611 C CA . HIS A 1 85 ? -7.040 9.966 9.249 1.00 41.81 85 HIS A CA 1
ATOM 612 C C . HIS A 1 85 ? -5.612 9.588 9.642 1.00 41.81 85 HIS A C 1
ATOM 614 O O . HIS A 1 85 ? -4.800 10.455 9.968 1.00 41.81 85 HIS A O 1
ATOM 620 N N . PHE A 1 86 ? -5.311 8.293 9.613 1.00 50.28 86 PHE A N 1
ATOM 621 C CA . PHE A 1 86 ? -3.939 7.801 9.667 1.00 50.28 86 PHE A CA 1
ATOM 622 C C . PHE A 1 86 ? -3.407 7.767 8.228 1.00 50.28 86 PHE A C 1
ATOM 624 O O . PHE A 1 86 ? -3.899 6.988 7.408 1.00 50.28 86 PHE A O 1
ATOM 631 N N . ALA A 1 87 ? -2.491 8.693 7.922 1.00 41.91 87 ALA A N 1
ATOM 632 C CA . ALA A 1 87 ? -1.795 8.827 6.638 1.00 41.91 87 ALA A CA 1
ATOM 633 C C . ALA A 1 87 ? -0.435 8.121 6.656 1.00 41.91 87 ALA A C 1
ATOM 635 O O . ALA A 1 87 ? 0.186 8.079 7.744 1.00 41.91 87 ALA A O 1
#